Protein AF-A0A6G0VNT2-F1 (afdb_monomer_lite)

Radius of gyration: 13.8 Å; chains: 1; bounding box: 27×28×36 Å

pLDDT: mean 76.74, std 12.86, range [38.91, 91.44]

Organism: Aphis craccivora (NCBI:txid307492)

Secondary structure (DSSP, 8-state):
---TTTTSSHHHHHHHHHHHHHHHHTT-TT-THHHHHHHHHHHHHHHHHTS-HHHHHHHHHH--

Structure (mmCIF, N/CA/C/O backbone):
data_AF-A0A6G0VNT2-F1
#
_entry.id   AF-A0A6G0VNT2-F1
#
loop_
_atom_site.group_PDB
_atom_site.id
_atom_site.type_symbol
_atom_site.label_atom_id
_atom_site.label_alt_id
_atom_site.label_comp_id
_atom_site.label_asym_id
_atom_site.label_entity_id
_atom_site.label_seq_id
_atom_site.pdbx_PDB_ins_code
_atom_site.Cartn_x
_atom_site.Cartn_y
_atom_site.Cartn_z
_atom_site.occupancy
_atom_site.B_iso_or_equiv
_atom_site.auth_seq_id
_atom_site.auth_comp_id
_atom_site.auth_asym_id
_atom_site.auth_atom_id
_atom_site.pdbx_PDB_model_num
ATOM 1 N N . MET A 1 1 ? 17.377 -21.556 -19.161 1.00 38.91 1 MET A N 1
ATOM 2 C CA . MET A 1 1 ? 16.600 -20.365 -19.563 1.00 38.91 1 MET A CA 1
ATOM 3 C C . MET A 1 1 ? 15.209 -20.572 -18.990 1.00 38.91 1 MET A C 1
ATOM 5 O O . MET A 1 1 ?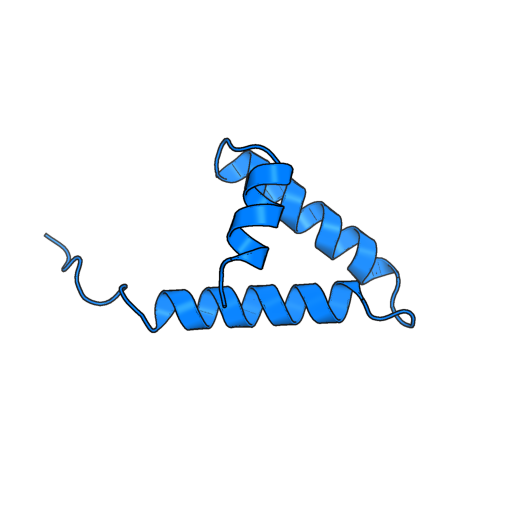 14.403 -21.258 -19.601 1.00 38.91 1 MET A O 1
ATOM 9 N N . GLU A 1 2 ? 15.004 -20.170 -17.734 1.00 47.28 2 GLU A N 1
ATOM 10 C CA . GLU A 1 2 ? 13.764 -20.473 -17.007 1.00 47.28 2 GLU A CA 1
ATOM 11 C C . GLU A 1 2 ? 12.567 -19.789 -17.670 1.00 47.28 2 GLU A C 1
ATOM 13 O O . GLU A 1 2 ? 12.618 -18.623 -18.070 1.00 47.28 2 GLU A O 1
ATOM 18 N N . SER A 1 3 ? 11.517 -20.586 -17.849 1.00 43.94 3 SER A N 1
ATOM 19 C CA . SER A 1 3 ? 10.310 -20.256 -18.590 1.00 43.94 3 SER A CA 1
ATOM 20 C C . SER A 1 3 ? 9.608 -19.046 -17.971 1.00 43.94 3 SER A C 1
ATOM 22 O O . SER A 1 3 ? 9.029 -19.116 -16.891 1.00 43.94 3 SER A O 1
ATOM 24 N N . LYS A 1 4 ? 9.623 -17.921 -18.693 1.00 54.72 4 LYS A N 1
ATOM 25 C CA . LYS A 1 4 ? 8.946 -16.655 -18.356 1.00 54.72 4 LYS A CA 1
ATOM 26 C C . LYS A 1 4 ? 7.406 -16.739 -18.389 1.00 54.72 4 LYS A C 1
ATOM 28 O O . LYS A 1 4 ? 6.750 -15.699 -18.405 1.00 54.72 4 LYS A O 1
ATOM 33 N N . GLN A 1 5 ? 6.815 -17.934 -18.448 1.00 52.66 5 GLN A N 1
ATOM 34 C CA . GLN A 1 5 ? 5.396 -18.105 -18.774 1.00 52.66 5 GLN A CA 1
ATOM 35 C C . GLN A 1 5 ? 4.505 -18.556 -17.604 1.00 52.66 5 GLN A C 1
ATOM 37 O O . GLN A 1 5 ? 3.308 -18.290 -17.659 1.00 52.66 5 GLN A O 1
ATOM 42 N N . ASP A 1 6 ? 5.049 -19.082 -16.499 1.00 48.50 6 ASP A N 1
ATOM 43 C CA . ASP A 1 6 ? 4.223 -19.539 -15.358 1.00 48.50 6 ASP A CA 1
ATOM 44 C C . ASP A 1 6 ? 3.744 -18.417 -14.407 1.00 48.50 6 ASP A C 1
ATOM 46 O O . ASP A 1 6 ? 2.947 -18.635 -13.497 1.00 48.50 6 ASP A O 1
ATOM 50 N N . ILE A 1 7 ? 4.181 -17.170 -14.619 1.00 53.06 7 ILE A N 1
ATOM 51 C CA . ILE A 1 7 ? 4.033 -16.067 -13.644 1.00 53.06 7 ILE A CA 1
ATOM 52 C C . ILE A 1 7 ? 2.897 -15.089 -14.024 1.00 53.06 7 ILE A C 1
ATOM 54 O O . ILE A 1 7 ? 2.775 -14.004 -13.459 1.00 53.06 7 ILE A O 1
ATOM 58 N N . HIS A 1 8 ? 2.050 -15.381 -15.018 1.00 62.50 8 HIS A N 1
ATOM 59 C CA . HIS A 1 8 ? 1.316 -14.273 -15.653 1.00 62.50 8 HIS A CA 1
ATOM 60 C C . HIS A 1 8 ? -0.034 -13.871 -15.026 1.00 62.50 8 HIS A C 1
ATOM 62 O O . HIS A 1 8 ? -0.411 -12.700 -15.129 1.00 62.50 8 HIS A O 1
ATOM 68 N N . SER A 1 9 ? -0.736 -14.770 -14.322 1.00 60.69 9 SER A N 1
ATOM 69 C CA . SER A 1 9 ? -2.058 -14.472 -13.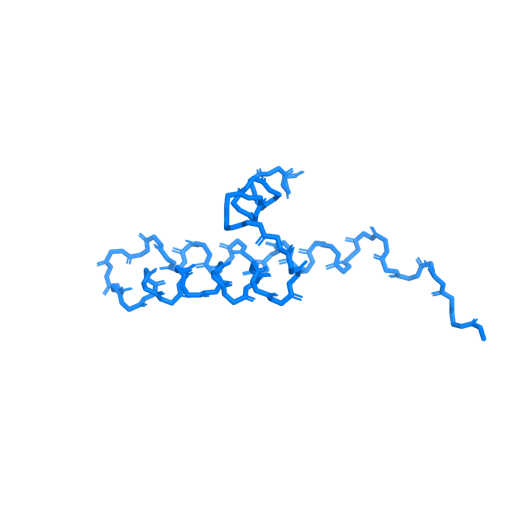726 1.00 60.69 9 SER A CA 1
ATOM 70 C C . SER A 1 9 ? -2.206 -14.923 -12.272 1.00 60.69 9 SER A C 1
ATOM 72 O O . SER A 1 9 ? -2.633 -14.132 -11.430 1.00 60.69 9 SER A O 1
ATOM 74 N N . GLN A 1 10 ? -1.821 -16.160 -11.941 1.00 64.56 10 GLN A N 1
ATOM 75 C CA . GLN A 1 10 ? -2.009 -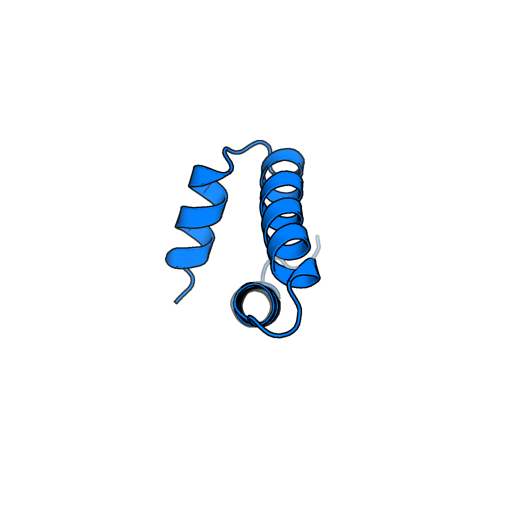16.691 -10.587 1.00 64.56 10 GLN A CA 1
ATOM 76 C C . GLN A 1 10 ? -1.125 -15.981 -9.557 1.00 64.56 10 GLN A C 1
ATOM 78 O O . GLN A 1 10 ? -1.634 -15.524 -8.539 1.00 64.56 10 GLN A O 1
ATOM 83 N N . THR A 1 11 ? 0.161 -15.778 -9.853 1.00 69.88 11 THR A N 1
ATOM 84 C CA . THR A 1 11 ? 1.079 -15.049 -8.964 1.00 69.88 11 THR A CA 1
ATOM 85 C C . THR A 1 11 ? 0.600 -13.623 -8.701 1.00 69.88 11 THR A C 1
ATOM 87 O O . THR A 1 11 ? 0.603 -13.174 -7.558 1.00 69.88 11 THR A O 1
ATOM 90 N N . LYS A 1 12 ? 0.090 -12.931 -9.732 1.00 70.69 12 LYS A N 1
ATOM 91 C CA . LYS A 1 12 ? -0.524 -11.604 -9.569 1.00 70.69 12 LYS A CA 1
ATOM 92 C C . LYS A 1 12 ? -1.732 -11.662 -8.633 1.00 70.69 12 LYS A C 1
ATOM 94 O O . LYS A 1 12 ? -1.807 -10.860 -7.712 1.00 70.69 12 LYS A O 1
ATOM 99 N N . LYS A 1 13 ? -2.640 -12.629 -8.814 1.00 75.62 13 LYS A N 1
ATOM 100 C CA . LYS A 1 13 ? -3.813 -12.814 -7.938 1.00 75.62 13 LYS A CA 1
ATOM 101 C C . LYS A 1 13 ? -3.424 -13.094 -6.488 1.00 75.62 13 LYS A C 1
ATOM 103 O O . LYS A 1 13 ? -4.023 -12.512 -5.592 1.00 75.62 13 LYS A O 1
ATOM 108 N N . VAL A 1 14 ? -2.423 -13.942 -6.252 1.00 77.75 14 VAL A N 1
ATOM 109 C CA . VAL A 1 14 ? -1.930 -14.245 -4.899 1.00 77.75 14 VAL A CA 1
ATOM 110 C C . VAL A 1 14 ? -1.354 -12.989 -4.247 1.00 77.75 14 VAL A C 1
ATOM 112 O O . VAL A 1 14 ? -1.742 -12.655 -3.129 1.00 77.75 14 VAL A O 1
ATOM 115 N N . ILE A 1 15 ? -0.513 -12.238 -4.965 1.00 78.06 15 ILE A N 1
ATOM 116 C CA . ILE A 1 15 ? 0.046 -10.965 -4.484 1.00 78.06 15 ILE A CA 1
ATOM 117 C C . ILE A 1 15 ? -1.074 -9.962 -4.169 1.00 78.06 15 ILE A C 1
ATOM 119 O O . ILE A 1 15 ? -1.071 -9.355 -3.097 1.00 78.06 15 ILE A O 1
ATOM 123 N N . PHE A 1 16 ? -2.071 -9.825 -5.049 1.00 79.25 16 PHE A N 1
ATOM 124 C CA . PHE A 1 16 ? -3.221 -8.949 -4.809 1.00 79.25 16 PHE A CA 1
ATOM 125 C C . PHE A 1 16 ? -4.079 -9.402 -3.626 1.00 79.25 16 PHE A C 1
ATOM 127 O O . PHE A 1 16 ? -4.539 -8.563 -2.854 1.00 79.25 16 PHE A O 1
ATOM 134 N N . SER A 1 17 ? -4.267 -10.709 -3.440 1.00 80.12 17 SER A N 1
ATOM 135 C CA . SER A 1 17 ? -5.021 -11.258 -2.310 1.00 80.12 17 SER A CA 1
ATOM 136 C C . SER A 1 17 ? -4.331 -10.958 -0.979 1.00 80.12 17 SER A C 1
ATOM 138 O O . SER A 1 17 ? -4.987 -10.518 -0.036 1.00 80.12 17 SER A O 1
ATOM 140 N N . VAL A 1 18 ? -3.004 -11.123 -0.911 1.00 82.31 18 VAL A N 1
ATOM 141 C CA . VAL A 1 18 ? -2.205 -10.767 0.274 1.00 82.31 18 VAL A CA 1
ATOM 142 C C . VAL A 1 18 ? -2.269 -9.262 0.535 1.00 82.31 18 VAL A C 1
ATOM 144 O O . VAL A 1 18 ? -2.530 -8.846 1.662 1.00 82.31 18 VAL A O 1
ATOM 147 N N . TYR A 1 19 ? -2.107 -8.431 -0.499 1.00 82.31 19 TYR A N 1
ATOM 148 C CA . TYR A 1 19 ? -2.221 -6.980 -0.359 1.00 82.31 19 TYR A CA 1
ATOM 149 C C . TYR A 1 19 ? -3.598 -6.551 0.173 1.00 82.31 19 TYR A C 1
ATOM 151 O O . TYR A 1 19 ? -3.681 -5.740 1.096 1.00 82.31 19 TYR A O 1
ATOM 159 N N . ASN A 1 20 ? -4.679 -7.108 -0.379 1.00 83.00 20 ASN A N 1
ATOM 160 C CA . ASN A 1 20 ? -6.040 -6.801 0.055 1.00 83.00 20 ASN A CA 1
ATOM 161 C C . ASN A 1 20 ? -6.295 -7.243 1.495 1.00 83.00 20 ASN A C 1
ATOM 163 O O . ASN A 1 20 ? -6.901 -6.491 2.252 1.00 83.00 20 ASN A O 1
ATOM 167 N N . TYR A 1 21 ? -5.794 -8.411 1.894 1.00 84.75 21 TYR A N 1
ATOM 168 C CA . TYR A 1 21 ? -5.880 -8.865 3.279 1.00 84.75 21 TYR A CA 1
ATOM 169 C C . TYR A 1 21 ? -5.188 -7.885 4.239 1.00 84.75 21 TYR A C 1
ATOM 171 O O . TYR A 1 21 ? -5.799 -7.417 5.199 1.00 84.75 21 TYR A O 1
ATOM 179 N N . LEU A 1 22 ? -3.952 -7.480 3.928 1.00 82.69 22 LEU A N 1
ATOM 180 C CA . LEU A 1 22 ? -3.213 -6.491 4.721 1.00 82.69 22 LEU A CA 1
ATOM 181 C C . LEU A 1 22 ? -3.913 -5.125 4.760 1.00 82.69 22 LEU A C 1
ATOM 183 O O . LEU A 1 22 ? -3.900 -4.448 5.787 1.00 82.69 22 LEU A O 1
ATOM 187 N N . LYS A 1 23 ? -4.553 -4.726 3.657 1.00 82.94 23 LYS A N 1
ATOM 188 C CA . LYS A 1 23 ? -5.351 -3.500 3.579 1.00 82.94 23 LYS A CA 1
ATOM 189 C C . LYS A 1 23 ? -6.577 -3.564 4.487 1.00 82.94 23 LYS A C 1
ATOM 191 O O . LYS A 1 23 ? -6.848 -2.582 5.168 1.00 82.94 23 LYS A O 1
ATOM 196 N N . VAL A 1 24 ? -7.293 -4.691 4.505 1.00 84.94 24 VAL A N 1
ATOM 197 C CA . VAL A 1 24 ? -8.454 -4.907 5.386 1.00 84.94 24 VAL A CA 1
ATOM 198 C C . VAL A 1 24 ? -8.026 -4.853 6.851 1.00 84.94 24 VAL A C 1
ATOM 200 O O . VAL A 1 24 ? -8.634 -4.114 7.623 1.00 84.94 24 VAL A O 1
ATOM 203 N N . LEU A 1 25 ? -6.931 -5.529 7.213 1.00 82.06 25 LEU A N 1
ATOM 204 C CA . LEU A 1 25 ? -6.354 -5.439 8.559 1.00 82.06 25 LEU A CA 1
ATOM 205 C C . LEU A 1 25 ? -6.004 -3.993 8.934 1.00 82.06 25 LEU A C 1
ATOM 207 O O . LEU A 1 25 ? -6.342 -3.533 10.017 1.00 82.06 25 LEU A O 1
ATOM 211 N N . GLY A 1 26 ? -5.415 -3.230 8.011 1.00 80.38 26 GLY A N 1
ATOM 212 C CA . GLY A 1 26 ? -5.117 -1.808 8.204 1.00 80.38 26 GLY A CA 1
ATOM 213 C C . GLY A 1 26 ? -6.340 -0.884 8.291 1.00 80.38 26 GLY A C 1
ATOM 214 O O . GLY A 1 26 ? -6.163 0.322 8.457 1.00 80.38 26 GLY A O 1
ATOM 215 N N . THR A 1 27 ? -7.561 -1.407 8.151 1.00 79.19 27 THR A N 1
ATOM 216 C CA . THR A 1 27 ? -8.821 -0.673 8.365 1.00 79.19 27 THR A CA 1
ATOM 217 C C . THR A 1 27 ? -9.588 -1.141 9.601 1.00 79.19 27 THR A C 1
ATOM 219 O O . THR A 1 27 ? -10.596 -0.524 9.951 1.00 79.19 27 THR A O 1
ATOM 222 N N . ASP A 1 28 ? -9.117 -2.197 10.271 1.00 80.75 28 ASP A N 1
ATOM 223 C CA . ASP A 1 28 ? -9.721 -2.691 11.501 1.00 80.75 28 ASP A CA 1
ATOM 224 C C . ASP A 1 28 ? -9.471 -1.701 12.644 1.00 80.75 28 ASP A C 1
ATOM 226 O O . ASP A 1 28 ? -8.345 -1.477 13.089 1.00 80.75 28 ASP A O 1
ATOM 230 N N . LYS A 1 29 ? -10.553 -1.088 13.124 1.00 73.75 29 LYS A N 1
ATOM 231 C CA . LYS A 1 29 ? -10.513 -0.116 14.222 1.00 73.75 29 LYS A CA 1
ATOM 232 C C . LYS A 1 29 ? -10.248 -0.772 15.578 1.00 73.75 29 LYS A C 1
ATOM 234 O O . LYS A 1 29 ? -9.907 -0.058 16.516 1.00 73.75 29 LYS A O 1
ATOM 239 N N . ASN A 1 30 ? -10.406 -2.093 15.680 1.00 81.69 30 ASN A N 1
ATOM 240 C CA . ASN A 1 30 ? -10.174 -2.840 16.914 1.00 81.69 30 ASN A CA 1
ATOM 241 C C . ASN A 1 30 ? -8.693 -3.180 17.124 1.00 81.69 30 ASN A C 1
ATOM 243 O O . ASN A 1 30 ? -8.308 -3.470 18.249 1.00 81.69 30 ASN A O 1
ATOM 247 N N . ASN A 1 31 ? -7.869 -3.102 16.072 1.00 75.81 31 ASN A N 1
ATOM 248 C CA . ASN A 1 31 ? -6.441 -3.416 16.126 1.00 75.81 31 ASN A CA 1
ATOM 249 C C . ASN A 1 31 ? -5.610 -2.305 15.452 1.00 75.81 31 ASN A C 1
ATOM 251 O O . ASN A 1 31 ? -5.155 -2.442 14.308 1.00 75.81 31 ASN A O 1
ATOM 255 N N . PRO A 1 32 ? -5.411 -1.163 16.137 1.00 77.81 32 PRO A N 1
ATOM 256 C CA . PRO A 1 32 ? -4.737 0.005 15.577 1.00 77.81 32 PRO A CA 1
ATOM 257 C C . PRO A 1 32 ? -3.263 -0.243 15.215 1.00 77.81 32 PRO A C 1
ATOM 259 O O . PRO A 1 32 ? -2.718 0.508 14.397 1.00 77.81 32 PRO A O 1
ATOM 262 N N . GLU A 1 33 ? -2.605 -1.291 15.738 1.00 82.88 33 GLU A N 1
ATOM 263 C CA . GLU A 1 33 ? -1.253 -1.652 15.294 1.00 82.88 33 GLU A CA 1
ATOM 264 C C . GLU A 1 33 ? -1.187 -1.963 13.791 1.00 82.88 33 GLU A C 1
ATOM 266 O O . GLU A 1 33 ? -0.198 -1.617 13.132 1.00 82.88 33 GLU A O 1
ATOM 271 N N . PHE A 1 34 ? -2.257 -2.521 13.213 1.00 81.62 34 PHE A N 1
ATOM 272 C CA . PHE A 1 34 ? -2.280 -2.876 11.797 1.00 81.62 34 PHE A CA 1
ATOM 273 C C . PHE A 1 34 ? -2.353 -1.653 10.887 1.00 81.62 34 PHE A C 1
ATOM 275 O O . PHE A 1 34 ? -1.859 -1.706 9.762 1.00 81.62 34 PHE A O 1
ATOM 282 N N . ILE A 1 35 ? -2.879 -0.520 11.364 1.00 78.06 35 ILE A N 1
ATOM 283 C CA . ILE A 1 35 ? -2.875 0.743 10.611 1.00 78.06 35 ILE A CA 1
ATOM 284 C C . ILE A 1 35 ? -1.429 1.195 10.369 1.00 78.06 35 ILE A C 1
ATOM 286 O O . ILE A 1 35 ? -1.039 1.521 9.240 1.00 78.06 35 ILE A O 1
ATOM 290 N N . ASN A 1 36 ? -0.611 1.177 11.425 1.00 81.81 36 ASN A N 1
ATOM 291 C CA . ASN A 1 36 ? 0.801 1.544 11.347 1.00 81.81 36 ASN A CA 1
ATOM 292 C C . ASN A 1 36 ? 1.603 0.511 10.547 1.00 81.81 36 ASN A C 1
ATOM 294 O O . ASN A 1 36 ? 2.420 0.896 9.707 1.00 81.81 36 ASN A O 1
ATOM 298 N N . PHE A 1 37 ? 1.321 -0.781 10.729 1.00 82.75 37 PHE A N 1
ATOM 299 C CA . PHE A 1 37 ? 1.922 -1.856 9.937 1.00 82.75 37 PHE A CA 1
ATOM 300 C C . PHE A 1 37 ? 1.615 -1.714 8.436 1.00 82.75 37 PHE A C 1
ATOM 302 O O . PHE A 1 37 ? 2.509 -1.799 7.590 1.00 82.75 37 PHE A O 1
ATOM 309 N N . PHE A 1 38 ? 0.365 -1.409 8.082 1.00 82.94 38 PHE A N 1
ATOM 310 C CA . PHE A 1 38 ? -0.051 -1.209 6.695 1.00 82.94 38 PHE A CA 1
ATOM 311 C C . PHE A 1 38 ? 0.524 0.078 6.077 1.00 82.94 38 PHE A C 1
ATOM 313 O O . PHE A 1 38 ? 0.709 0.197 4.862 1.00 82.94 38 PHE A O 1
ATOM 320 N N . ARG A 1 39 ? 0.818 1.099 6.888 1.00 83.62 39 ARG A N 1
ATOM 321 C CA . ARG A 1 39 ? 1.585 2.266 6.426 1.00 83.62 39 ARG A CA 1
ATOM 322 C C . ARG A 1 39 ? 3.039 1.885 6.143 1.00 83.62 39 ARG A C 1
ATOM 324 O O . ARG A 1 39 ? 3.517 2.153 5.044 1.00 83.62 39 ARG A O 1
ATOM 331 N N . LYS A 1 40 ? 3.686 1.191 7.080 1.00 86.75 40 LYS A N 1
ATOM 332 C CA . LYS A 1 40 ? 5.088 0.764 6.981 1.00 86.75 40 LYS A CA 1
ATOM 333 C C . LYS A 1 40 ? 5.338 -0.148 5.779 1.00 86.75 40 LYS A C 1
ATOM 335 O O . LYS A 1 40 ? 6.311 0.031 5.061 1.00 86.75 40 LYS A O 1
ATOM 340 N N . THR A 1 41 ? 4.429 -1.078 5.498 1.00 86.38 41 THR A N 1
ATOM 341 C CA . THR A 1 41 ? 4.526 -1.955 4.315 1.00 86.38 41 THR A CA 1
ATOM 342 C C . THR A 1 41 ? 4.528 -1.171 3.002 1.00 86.38 41 THR A C 1
ATOM 344 O O . THR A 1 41 ? 5.286 -1.516 2.099 1.00 86.38 41 THR A O 1
ATOM 347 N N . ARG A 1 42 ? 3.763 -0.077 2.888 1.00 87.06 42 ARG A N 1
ATOM 348 C CA . ARG A 1 42 ? 3.798 0.800 1.701 1.00 87.06 42 ARG A CA 1
ATOM 349 C C . ARG A 1 42 ? 5.116 1.566 1.573 1.00 87.06 42 ARG A C 1
ATOM 351 O O . ARG A 1 42 ? 5.590 1.739 0.457 1.00 87.06 42 ARG A O 1
ATOM 358 N N . GLU A 1 43 ? 5.689 2.006 2.691 1.00 89.44 43 GLU A N 1
ATOM 359 C CA . GLU A 1 43 ? 6.992 2.688 2.741 1.00 89.44 43 GLU A CA 1
ATOM 360 C C . GLU A 1 43 ? 8.128 1.742 2.327 1.00 89.44 43 GLU A C 1
ATOM 362 O O . GLU A 1 43 ? 8.864 2.053 1.397 1.00 89.44 43 GLU A O 1
ATOM 367 N N . VAL A 1 44 ? 8.194 0.545 2.921 1.00 89.88 44 VAL A N 1
ATOM 368 C CA . VAL A 1 44 ? 9.189 -0.487 2.573 1.00 89.88 44 VAL A CA 1
ATOM 369 C C . VAL A 1 44 ? 9.053 -0.919 1.111 1.00 89.88 44 VAL A C 1
ATOM 371 O O . VAL A 1 44 ? 10.052 -1.107 0.426 1.00 89.88 44 VAL A O 1
ATOM 374 N N . THR A 1 45 ? 7.824 -1.037 0.598 1.00 87.44 45 THR A N 1
ATOM 375 C CA . THR A 1 45 ? 7.590 -1.358 -0.823 1.00 87.44 45 THR A CA 1
ATOM 376 C C . THR A 1 45 ? 8.098 -0.245 -1.739 1.00 87.44 45 THR A C 1
ATOM 378 O O . THR A 1 45 ? 8.702 -0.519 -2.771 1.00 87.44 45 THR A O 1
ATOM 381 N N . ALA A 1 46 ? 7.860 1.016 -1.370 1.00 88.94 46 ALA A N 1
ATOM 382 C CA . ALA A 1 46 ? 8.329 2.168 -2.132 1.00 88.94 46 ALA A CA 1
ATOM 383 C C . ALA A 1 46 ? 9.864 2.205 -2.195 1.00 88.94 46 ALA A C 1
ATOM 385 O O . ALA A 1 46 ? 10.426 2.366 -3.276 1.00 88.94 46 ALA A O 1
ATOM 386 N N . GLU A 1 47 ? 10.521 1.973 -1.058 1.00 91.44 47 GLU A N 1
ATOM 387 C CA . GLU A 1 47 ? 11.977 1.879 -0.946 1.00 91.44 47 GLU A CA 1
ATOM 388 C C . GLU A 1 47 ? 12.542 0.717 -1.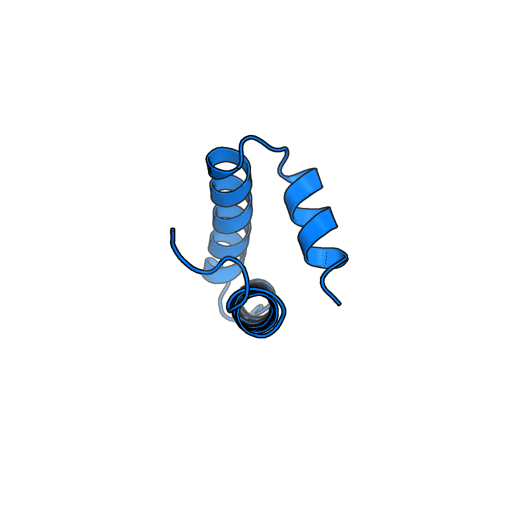774 1.00 91.44 47 GLU A C 1
ATOM 390 O O . GLU A 1 47 ? 13.382 0.935 -2.645 1.00 91.44 47 GLU A O 1
ATOM 395 N N . ALA A 1 48 ? 12.027 -0.500 -1.576 1.00 87.25 48 ALA A N 1
ATOM 396 C CA . ALA A 1 48 ? 12.503 -1.699 -2.265 1.00 87.25 48 ALA A CA 1
ATOM 397 C C . ALA A 1 48 ? 12.334 -1.622 -3.790 1.00 87.25 48 ALA A C 1
ATOM 399 O O . ALA A 1 48 ? 13.141 -2.175 -4.535 1.00 87.25 48 ALA A O 1
ATOM 400 N N . CYS A 1 49 ? 11.286 -0.944 -4.266 1.00 86.06 49 CYS A N 1
ATOM 401 C CA . CYS A 1 49 ? 11.018 -0.782 -5.692 1.00 86.06 49 CYS A CA 1
ATOM 402 C C . CYS A 1 49 ? 11.594 0.514 -6.289 1.00 86.06 49 CYS A C 1
ATOM 404 O O . CYS A 1 49 ? 11.459 0.714 -7.494 1.00 86.06 49 CYS A O 1
ATOM 406 N N . GLY A 1 50 ? 12.198 1.401 -5.488 1.00 90.38 50 GLY A N 1
ATOM 407 C CA . GLY A 1 50 ? 12.733 2.684 -5.960 1.00 90.38 50 GLY A CA 1
ATOM 408 C C . GLY A 1 50 ? 11.667 3.641 -6.511 1.00 90.38 50 GLY A C 1
ATOM 409 O O . GLY A 1 50 ? 11.928 4.390 -7.450 1.00 90.38 50 GLY A O 1
ATOM 410 N N . VAL A 1 51 ? 10.448 3.605 -5.964 1.00 91.12 51 VAL A N 1
ATOM 411 C CA . VAL A 1 51 ? 9.310 4.429 -6.413 1.00 91.12 51 VAL A CA 1
ATOM 412 C C . VAL A 1 51 ? 8.749 5.275 -5.275 1.00 91.12 51 VAL A C 1
ATOM 414 O O . VAL A 1 51 ? 9.049 5.071 -4.106 1.00 91.12 51 VAL A O 1
ATOM 417 N N . SER A 1 52 ? 7.875 6.231 -5.596 1.00 91.00 52 SER A N 1
ATOM 418 C CA . SER A 1 52 ? 7.182 6.998 -4.560 1.00 91.00 52 SER A CA 1
ATOM 419 C C . SER A 1 52 ? 6.107 6.162 -3.848 1.00 91.00 52 SER A C 1
ATOM 421 O O . SER A 1 52 ? 5.431 5.329 -4.459 1.00 91.00 52 SER A O 1
ATOM 423 N N . VAL A 1 53 ? 5.842 6.463 -2.572 1.00 87.12 53 VAL A N 1
ATOM 424 C CA . VAL A 1 53 ? 4.707 5.880 -1.825 1.00 87.12 53 VAL A CA 1
ATOM 425 C C . VAL A 1 53 ? 3.367 6.164 -2.525 1.00 87.12 53 VAL A C 1
ATOM 427 O O . VAL A 1 53 ? 2.440 5.355 -2.456 1.00 87.12 53 VAL A O 1
ATOM 430 N N . ALA A 1 54 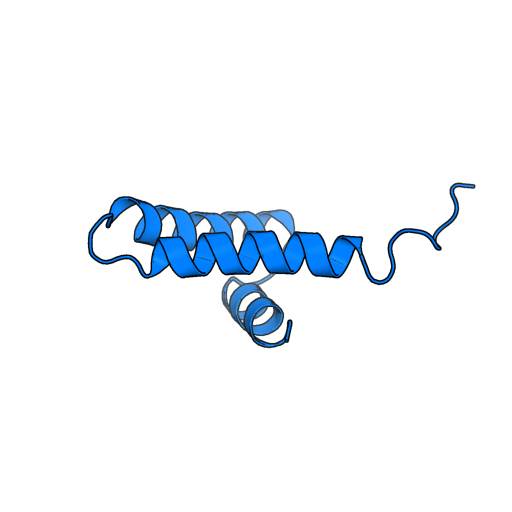? 3.246 7.296 -3.226 1.00 87.25 54 ALA A N 1
ATOM 431 C CA . ALA A 1 54 ? 2.063 7.619 -4.021 1.00 87.25 54 ALA A CA 1
ATOM 432 C C . ALA A 1 54 ? 1.889 6.662 -5.215 1.00 87.25 54 ALA A C 1
ATOM 434 O O . ALA A 1 54 ? 0.768 6.227 -5.479 1.00 87.25 54 ALA A O 1
ATOM 435 N N . SER A 1 55 ? 2.985 6.279 -5.879 1.00 84.00 55 SER A N 1
ATOM 436 C CA . SER A 1 55 ? 2.985 5.275 -6.952 1.00 84.00 55 SER A CA 1
ATOM 437 C C . SER A 1 55 ? 2.528 3.915 -6.430 1.00 84.00 55 SER A C 1
ATOM 439 O O . SER A 1 55 ? 1.649 3.304 -7.031 1.00 84.00 55 SER A O 1
ATOM 441 N N . VAL A 1 56 ? 3.0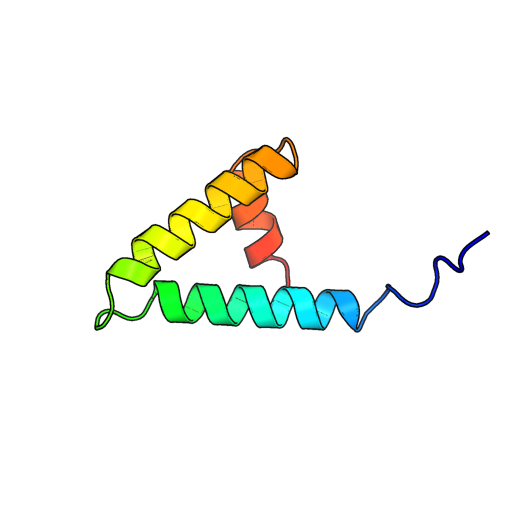32 3.487 -5.265 1.00 85.19 56 VAL A N 1
ATOM 442 C CA . VAL A 1 56 ? 2.586 2.247 -4.601 1.00 85.19 56 VAL A CA 1
ATOM 443 C C . VAL A 1 56 ? 1.084 2.292 -4.318 1.00 85.19 56 VAL A C 1
ATOM 445 O O . VAL A 1 56 ? 0.359 1.373 -4.685 1.00 85.19 56 VAL A O 1
ATOM 448 N N . LYS A 1 57 ? 0.578 3.384 -3.726 1.00 84.00 57 LYS A N 1
ATOM 449 C CA . LYS A 1 57 ? -0.865 3.549 -3.468 1.00 84.00 57 LYS A CA 1
ATOM 450 C C . LYS A 1 57 ? -1.701 3.451 -4.748 1.00 84.00 57 LYS A C 1
ATOM 452 O O . LYS A 1 57 ? -2.768 2.846 -4.704 1.00 84.00 57 LYS A O 1
ATOM 457 N N . ARG A 1 58 ? -1.235 4.048 -5.851 1.00 83.69 58 ARG A N 1
ATOM 458 C CA . ARG A 1 58 ? -1.940 4.061 -7.140 1.00 83.69 58 ARG A CA 1
ATOM 459 C C . ARG A 1 58 ? -1.988 2.666 -7.769 1.00 83.69 58 ARG A C 1
ATOM 461 O O . ARG A 1 58 ? -3.079 2.165 -8.007 1.00 83.69 58 ARG A O 1
ATOM 468 N N . ILE A 1 59 ? -0.839 2.003 -7.907 1.00 78.81 59 ILE A N 1
ATOM 469 C CA . ILE A 1 59 ? -0.727 0.640 -8.461 1.00 78.81 59 ILE A CA 1
ATOM 470 C C . ILE A 1 59 ? -1.595 -0.342 -7.669 1.00 78.81 59 ILE A C 1
ATOM 472 O O . ILE A 1 59 ? -2.335 -1.148 -8.227 1.00 78.81 59 ILE A O 1
ATOM 476 N N . CYS A 1 60 ? -1.552 -0.245 -6.345 1.00 73.50 60 CYS A N 1
ATOM 477 C CA . CYS A 1 60 ? -2.354 -1.096 -5.487 1.00 73.50 60 CYS A CA 1
ATOM 478 C C . CYS A 1 60 ? -3.865 -0.794 -5.527 1.00 73.50 60 CYS A C 1
ATOM 480 O O . CYS A 1 60 ? -4.664 -1.646 -5.143 1.00 73.50 60 CYS A O 1
ATOM 482 N N . ALA A 1 61 ? -4.274 0.409 -5.938 1.00 71.44 61 ALA A N 1
ATOM 483 C CA . ALA A 1 61 ? -5.680 0.753 -6.146 1.00 71.44 61 ALA A CA 1
ATOM 484 C C . ALA A 1 61 ? -6.191 0.303 -7.526 1.00 71.44 61 ALA A C 1
ATOM 486 O O . ALA A 1 61 ? -7.367 -0.033 -7.653 1.00 71.44 61 ALA A O 1
ATOM 487 N N . GLU A 1 62 ? -5.309 0.281 -8.526 1.00 67.50 62 GLU A N 1
ATOM 488 C CA . GLU A 1 62 ? -5.578 -0.145 -9.907 1.00 67.50 62 GLU A CA 1
ATOM 489 C C . GLU A 1 62 ? -5.627 -1.671 -10.077 1.00 67.50 62 GLU A C 1
ATOM 491 O O . GLU A 1 62 ? -6.159 -2.157 -11.067 1.00 67.50 62 GLU A O 1
ATOM 496 N N . GLY A 1 63 ? -5.123 -2.432 -9.102 1.00 58.50 63 GLY A N 1
ATOM 497 C CA . GLY A 1 63 ? -5.074 -3.898 -9.086 1.00 58.50 63 GLY A CA 1
ATOM 498 C C . GLY A 1 63 ? -6.402 -4.659 -8.989 1.00 58.50 63 GLY A C 1
ATOM 499 O O . GLY A 1 63 ? -6.411 -5.762 -8.441 1.00 58.50 63 GLY A O 1
ATOM 500 N N . LYS A 1 64 ? -7.510 -4.061 -9.433 1.00 51.22 64 LYS A N 1
ATOM 501 C CA . LYS A 1 64 ? -8.821 -4.717 -9.517 1.00 51.22 64 LYS A CA 1
ATOM 502 C C . LYS A 1 64 ? -8.891 -5.700 -10.680 1.00 51.22 64 LYS A C 1
ATOM 504 O O . LYS A 1 64 ? -8.380 -5.367 -11.769 1.00 51.22 64 LYS A O 1
#

Foldseek 3Di:
DDDPPPCDPPVLVVVLVVLVVLVVQLPDPVDVVSVVVNVVVLVVVCVVVVHDSVVSVVVSVVSD

Sequence (64 aa):
MESKQDIHSQTKKVIFSVYNYLKVLGTDKNNPEFINFFRKTREVTAEACGVSVASVKRICAEGK